Protein AF-A0A7R9KC92-F1 (afdb_monomer_lite)

Radius of gyration: 15.32 Å; chains: 1; bounding box: 35×34×37 Å

Organism: Timema genevievae (NCBI:txid629358)

InterPro domains:
  IPR012485 Centromere protein I [PF07778] (3-98)

Secondary structure (DSSP, 8-state):
-HHHHHHHHHHHHHHTS--HHHHHHHHHHHTT--S-TTHHHHHHHHTT---S-HHHHIIIIIHHHHHHHHHS-HHHHHHHHHHHHHHHHHHHHHHHHHHTT---SS--------HHHHHHHHHHHHHHHHHHHHHHSTT-HHHHHHHHHHHT-

Sequence (153 aa):
MEHLLDRLVALEEYMQQGIPVVSRFLVDYLALWDGLSFRQQVYNLLSWITFYSFEELHDCILVHLQVLFVSSDEIVKCQIISCLKRMIANLFLVVHRRVNNIDSPFLQCTNNWDITTTLESLTEFVEQLVVLGLRLERRSYLVLSEALDFYET

Foldseek 3Di:
DLVVLVVQLVVCVVLLAAAAVLLVVLLVVLVVDPCPPPNVSSLSNLLRHDDLELVCCCVSPVVSLLVCLLPDDLVSLLSSLVSLLSSLVSLVVVVVCVVVVPDRPRPPPPRPYDSPVSSVVSLVSSVVSLVVSCVNPPPDPSSVVSSVVSVVD

pLDDT: mean 89.24, std 10.33, range [47.03, 97.44]

Structure (mmCIF, N/CA/C/O backbone):
data_AF-A0A7R9KC92-F1
#
_entry.id   AF-A0A7R9KC92-F1
#
loop_
_atom_site.group_PDB
_atom_site.id
_atom_site.type_symbol
_atom_site.label_atom_id
_atom_site.label_alt_id
_atom_site.label_comp_id
_atom_site.label_asym_id
_atom_site.label_entity_id
_atom_site.label_seq_id
_atom_site.pdbx_PDB_ins_code
_atom_site.Cartn_x
_atom_site.Cartn_y
_atom_site.Cartn_z
_atom_site.occupancy
_atom_site.B_iso_or_equiv
_atom_site.auth_seq_id
_atom_site.auth_comp_id
_atom_site.auth_asym_id
_atom_site.auth_atom_id
_atom_site.pdbx_PDB_model_num
ATOM 1 N N . MET A 1 1 ? 5.844 -17.855 10.079 1.00 62.91 1 MET A N 1
ATOM 2 C CA . MET A 1 1 ? 5.373 -17.031 8.946 1.00 62.91 1 MET A CA 1
ATOM 3 C C . MET A 1 1 ? 5.902 -15.603 9.065 1.00 62.91 1 MET A C 1
ATOM 5 O O . MET A 1 1 ? 6.452 -15.134 8.081 1.00 62.91 1 MET A O 1
ATOM 9 N N . GLU A 1 2 ? 5.875 -14.989 10.260 1.00 68.81 2 GLU A N 1
ATOM 10 C CA . GLU A 1 2 ? 6.479 -13.661 10.545 1.00 68.81 2 GLU A CA 1
ATOM 11 C C . GLU A 1 2 ? 7.897 -13.509 9.974 1.00 68.81 2 GLU A C 1
ATOM 13 O O . GLU A 1 2 ? 8.117 -12.706 9.077 1.00 68.81 2 GLU A O 1
ATOM 18 N N . HIS A 1 3 ? 8.820 -14.399 10.355 1.00 84.75 3 HIS A N 1
ATOM 19 C CA . HIS A 1 3 ? 10.208 -14.355 9.877 1.00 84.75 3 HIS A CA 1
ATOM 20 C C . HIS A 1 3 ? 10.395 -14.469 8.356 1.00 84.75 3 HIS A C 1
ATOM 22 O O . HIS A 1 3 ? 11.460 -14.113 7.856 1.00 84.75 3 HIS A O 1
ATOM 28 N N . LEU A 1 4 ? 9.421 -15.020 7.624 1.00 91.50 4 LEU A N 1
ATOM 29 C CA . LEU A 1 4 ? 9.495 -15.096 6.165 1.00 91.50 4 LE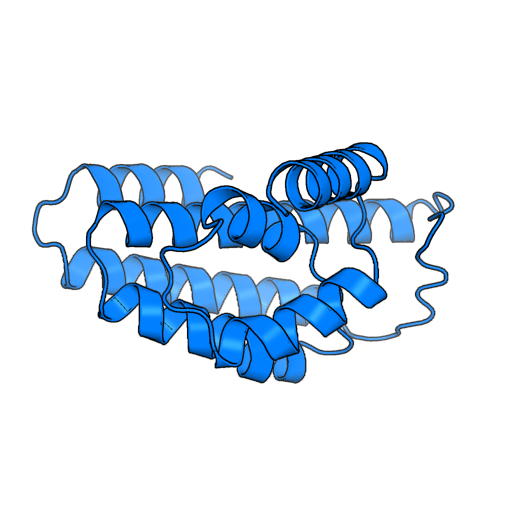U A CA 1
ATOM 30 C C . LEU A 1 4 ? 9.055 -13.772 5.543 1.00 91.50 4 LEU A C 1
ATOM 32 O O . LEU A 1 4 ? 9.753 -13.267 4.672 1.00 91.50 4 LEU A O 1
ATOM 36 N N . LEU A 1 5 ? 7.938 -13.206 6.011 1.00 93.00 5 LEU A N 1
ATOM 37 C CA . LEU A 1 5 ? 7.435 -11.921 5.526 1.00 93.00 5 LEU A CA 1
ATOM 38 C C . LEU A 1 5 ? 8.431 -10.795 5.808 1.00 93.00 5 LEU A C 1
ATOM 40 O O . LEU A 1 5 ? 8.718 -10.018 4.907 1.00 93.00 5 LEU A O 1
ATOM 44 N N . ASP A 1 6 ? 9.047 -10.770 6.992 1.00 94.62 6 ASP A N 1
ATOM 45 C CA . ASP A 1 6 ? 10.083 -9.777 7.312 1.00 94.62 6 ASP A CA 1
ATOM 46 C C . ASP A 1 6 ? 11.296 -9.888 6.372 1.00 94.62 6 ASP A C 1
ATOM 48 O O . ASP A 1 6 ? 11.861 -8.884 5.942 1.00 94.62 6 ASP A O 1
ATOM 52 N N . ARG A 1 7 ? 11.691 -11.116 6.006 1.00 95.06 7 ARG A N 1
ATOM 53 C CA . ARG A 1 7 ? 12.779 -11.345 5.043 1.00 95.06 7 ARG A CA 1
ATOM 54 C C . ARG A 1 7 ? 12.391 -10.950 3.624 1.00 95.06 7 ARG A C 1
ATOM 56 O O . ARG A 1 7 ? 13.254 -10.471 2.898 1.00 95.06 7 ARG A O 1
ATOM 63 N N . LEU A 1 8 ? 11.135 -11.161 3.230 1.00 94.94 8 LEU A N 1
ATOM 64 C CA . LEU A 1 8 ? 10.627 -10.719 1.931 1.00 94.94 8 LEU A CA 1
ATOM 65 C C . LEU A 1 8 ? 10.606 -9.192 1.851 1.00 94.94 8 LEU A C 1
ATOM 67 O O . LEU A 1 8 ? 11.106 -8.650 0.873 1.00 94.94 8 LEU A O 1
ATOM 71 N N . VAL A 1 9 ? 10.135 -8.516 2.904 1.00 95.69 9 VAL A N 1
ATOM 72 C CA . VAL A 1 9 ? 10.171 -7.050 3.013 1.00 95.69 9 VAL A CA 1
ATOM 73 C C . VAL A 1 9 ? 11.603 -6.545 2.872 1.00 95.69 9 VAL A C 1
ATOM 75 O O . VAL A 1 9 ? 11.882 -5.735 1.994 1.00 95.69 9 VAL A O 1
ATOM 78 N N . ALA A 1 10 ? 12.528 -7.078 3.675 1.00 95.75 10 ALA A N 1
ATOM 79 C CA . ALA A 1 10 ? 13.929 -6.668 3.625 1.00 95.75 10 ALA A CA 1
ATOM 80 C C . ALA A 1 10 ? 14.562 -6.919 2.247 1.00 95.75 10 ALA A C 1
ATOM 82 O O . ALA A 1 10 ? 15.415 -6.152 1.807 1.00 95.75 10 ALA A O 1
ATOM 83 N N . LEU A 1 11 ? 14.152 -7.988 1.557 1.00 94.25 11 LEU A N 1
ATOM 84 C CA . LEU A 1 11 ? 14.621 -8.287 0.212 1.00 94.25 11 LEU A CA 1
ATOM 85 C C . LEU A 1 11 ? 14.075 -7.281 -0.811 1.00 94.25 11 LEU A C 1
ATOM 87 O O . LEU A 1 11 ? 14.865 -6.735 -1.574 1.00 94.25 11 LEU A O 1
ATOM 91 N N . GLU A 1 12 ? 12.772 -7.000 -0.831 1.00 93.44 12 GLU A N 1
ATOM 92 C CA . GLU A 1 12 ? 12.184 -6.017 -1.758 1.00 93.44 12 GLU A CA 1
ATOM 93 C C . GLU A 1 12 ? 12.751 -4.608 -1.535 1.00 93.44 12 GLU A C 1
ATOM 95 O O . GLU A 1 12 ? 13.116 -3.932 -2.500 1.00 93.44 12 GLU A O 1
ATOM 100 N N . GLU A 1 13 ? 12.942 -4.204 -0.275 1.00 93.12 13 GLU A N 1
ATOM 101 C CA . GLU A 1 13 ? 13.582 -2.935 0.092 1.00 93.12 13 GLU A CA 1
ATOM 102 C C . GLU A 1 13 ? 15.047 -2.875 -0.356 1.00 93.12 13 GLU A C 1
ATOM 104 O O . GLU A 1 13 ? 15.472 -1.883 -0.951 1.00 93.12 13 GLU A O 1
ATOM 109 N N . TYR A 1 14 ? 15.821 -3.939 -0.119 1.00 92.1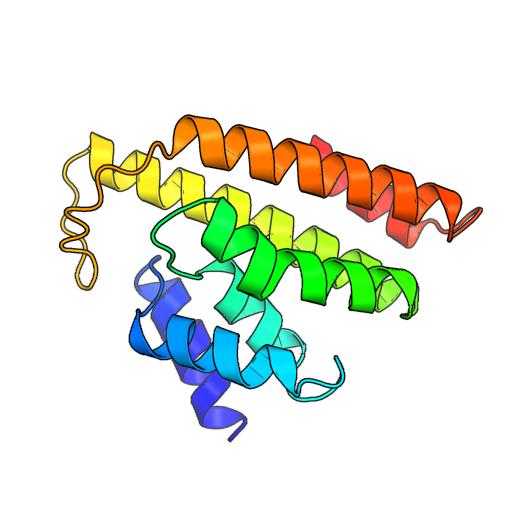9 14 TYR A N 1
ATOM 110 C CA . TYR A 1 14 ? 17.228 -4.001 -0.519 1.00 92.19 14 TYR A CA 1
ATOM 111 C C . TYR A 1 14 ? 17.393 -3.935 -2.040 1.00 92.19 14 TYR A C 1
ATOM 113 O O . TYR A 1 14 ? 18.260 -3.224 -2.551 1.00 92.19 14 TYR A O 1
ATOM 121 N N . MET A 1 15 ? 16.546 -4.651 -2.779 1.00 89.69 15 MET A N 1
ATOM 122 C CA . MET A 1 15 ? 16.592 -4.651 -4.240 1.00 89.69 15 MET A CA 1
ATOM 123 C C . MET A 1 15 ? 15.940 -3.390 -4.841 1.00 89.69 15 MET A C 1
ATOM 125 O O . MET A 1 15 ? 16.159 -3.096 -6.022 1.00 89.69 15 MET A O 1
ATOM 129 N N . GLN A 1 16 ? 15.167 -2.645 -4.041 1.00 89.62 16 GLN A N 1
ATOM 130 C CA . GLN A 1 16 ? 14.303 -1.532 -4.448 1.00 89.62 16 GLN A CA 1
ATOM 131 C C . GLN A 1 16 ? 13.428 -1.907 -5.655 1.00 89.62 16 GLN A C 1
ATOM 133 O O . GLN A 1 16 ? 13.418 -1.226 -6.686 1.00 89.62 16 GLN A O 1
ATOM 138 N N . GLN A 1 17 ? 12.779 -3.065 -5.561 1.00 87.94 17 GLN A N 1
ATOM 139 C CA . GLN A 1 17 ? 11.844 -3.580 -6.560 1.00 87.94 17 GLN A CA 1
ATOM 140 C C . GLN A 1 17 ? 10.949 -4.646 -5.924 1.00 87.94 17 GLN A C 1
ATOM 142 O O . GLN A 1 17 ? 11.408 -5.423 -5.085 1.00 87.94 17 GLN A O 1
ATOM 147 N N . GLY A 1 18 ? 9.706 -4.732 -6.392 1.00 88.81 18 GLY A N 1
ATOM 148 C CA . GLY A 1 18 ? 8.814 -5.828 -6.036 1.00 88.81 18 GLY A CA 1
ATOM 149 C C . GLY A 1 18 ? 9.200 -7.149 -6.675 1.00 88.81 18 GLY A C 1
ATOM 150 O O . GLY A 1 18 ? 9.771 -7.203 -7.770 1.00 88.81 18 GLY A O 1
ATOM 151 N N . ILE A 1 19 ? 8.831 -8.233 -6.004 1.00 90.00 19 ILE A N 1
ATOM 152 C CA . ILE A 1 19 ? 8.988 -9.593 -6.501 1.00 90.00 19 ILE A CA 1
ATOM 153 C C . ILE A 1 19 ? 7.634 -10.056 -7.074 1.00 90.00 19 ILE A C 1
ATOM 155 O O . ILE A 1 19 ? 6.662 -10.167 -6.324 1.00 90.00 19 ILE A O 1
ATOM 159 N N . PRO A 1 20 ? 7.534 -10.415 -8.372 1.00 88.88 20 PRO A N 1
ATOM 160 C CA . PRO A 1 20 ? 6.247 -10.737 -9.002 1.00 88.88 20 PRO A CA 1
ATOM 161 C C . PRO A 1 20 ? 5.450 -11.857 -8.321 1.00 88.88 20 PRO A C 1
ATOM 163 O O . PRO A 1 20 ? 4.227 -11.780 -8.213 1.00 88.88 20 PRO A O 1
ATOM 166 N N . VAL A 1 21 ? 6.130 -12.894 -7.814 1.00 89.88 21 VAL A N 1
ATOM 167 C CA . VAL A 1 21 ? 5.452 -13.977 -7.081 1.00 89.88 21 VAL A CA 1
ATOM 168 C C . VAL A 1 21 ? 4.875 -13.498 -5.746 1.00 89.88 21 VAL A C 1
ATOM 170 O O . VAL A 1 21 ? 3.812 -13.966 -5.348 1.00 89.88 21 VAL A O 1
ATOM 173 N N . VAL A 1 22 ? 5.526 -12.534 -5.086 1.00 92.81 22 VAL A N 1
ATOM 174 C CA . VAL A 1 22 ? 5.017 -11.912 -3.856 1.00 92.81 22 VAL A CA 1
ATOM 175 C C . VAL A 1 22 ? 3.808 -11.045 -4.185 1.00 92.81 22 VAL A C 1
ATOM 177 O O . VAL A 1 22 ? 2.782 -11.177 -3.530 1.00 92.81 22 VAL A O 1
ATOM 180 N N . SER A 1 23 ? 3.875 -10.242 -5.250 1.00 91.75 23 SER A N 1
ATOM 181 C CA . SER A 1 23 ? 2.740 -9.425 -5.708 1.00 91.75 23 SER A CA 1
ATOM 182 C C . SER A 1 23 ? 1.503 -10.274 -6.007 1.00 91.75 23 SER A C 1
ATOM 184 O O . SER A 1 23 ? 0.420 -9.981 -5.508 1.00 91.75 23 SER A O 1
ATOM 186 N N . ARG A 1 24 ? 1.669 -11.380 -6.743 1.00 91.25 24 ARG A N 1
ATOM 187 C CA . ARG A 1 24 ? 0.567 -12.305 -7.040 1.00 91.25 24 ARG A CA 1
ATOM 188 C C . ARG A 1 24 ? -0.014 -12.940 -5.777 1.00 91.25 24 ARG A C 1
ATOM 190 O O . ARG A 1 24 ? -1.227 -13.018 -5.640 1.00 91.25 24 ARG A O 1
ATOM 197 N N . PHE A 1 25 ? 0.847 -13.352 -4.847 1.00 93.81 25 PHE A N 1
ATOM 198 C CA . PHE A 1 25 ? 0.404 -13.849 -3.547 1.00 93.81 25 PHE A CA 1
ATOM 199 C C . PHE A 1 25 ? -0.402 -12.795 -2.772 1.00 93.81 25 PHE A C 1
ATOM 201 O O . PHE A 1 25 ? -1.419 -13.138 -2.179 1.00 93.81 25 PHE A O 1
ATOM 208 N N . LEU A 1 26 ? 0.022 -11.526 -2.778 1.00 93.88 26 LEU A N 1
ATOM 209 C CA . LEU A 1 26 ? -0.683 -10.451 -2.073 1.00 93.88 26 LEU A CA 1
ATOM 210 C C . LEU A 1 26 ? -2.077 -10.196 -2.641 1.00 93.88 26 LEU A C 1
ATOM 212 O O . LEU A 1 26 ? -2.991 -9.980 -1.855 1.00 93.88 26 LEU A O 1
ATOM 216 N N . VAL A 1 27 ? -2.247 -10.247 -3.966 1.00 91.94 27 VAL A N 1
ATOM 217 C CA . VAL A 1 27 ? -3.566 -10.118 -4.611 1.00 91.94 27 VAL A CA 1
ATOM 218 C C . VAL A 1 27 ? -4.532 -11.174 -4.067 1.00 91.94 27 VAL A C 1
ATOM 220 O O . VAL A 1 27 ? -5.623 -10.837 -3.611 1.00 91.94 27 VAL A O 1
ATOM 223 N N . ASP A 1 28 ? -4.103 -12.438 -4.035 1.00 92.19 28 ASP A N 1
ATOM 224 C CA . ASP A 1 28 ? -4.926 -13.539 -3.524 1.00 92.19 28 ASP A CA 1
ATOM 225 C C . ASP A 1 28 ? -5.146 -13.435 -2.002 1.00 92.19 28 ASP A C 1
ATOM 227 O O . ASP A 1 28 ? -6.229 -13.730 -1.494 1.00 92.19 28 ASP A O 1
ATOM 231 N N . TYR A 1 29 ? -4.123 -13.006 -1.258 1.00 92.31 29 TYR A N 1
ATOM 232 C CA . TYR A 1 29 ? -4.182 -12.876 0.197 1.00 92.31 29 TYR A CA 1
ATOM 233 C C . TYR A 1 29 ? -5.102 -11.734 0.646 1.00 92.31 29 TYR A C 1
ATOM 235 O O . TYR A 1 29 ? -5.858 -11.911 1.601 1.00 92.31 29 TYR A O 1
ATOM 243 N N . LEU A 1 30 ? -5.081 -10.586 -0.040 1.00 91.94 30 LEU A N 1
ATOM 244 C CA . LEU A 1 30 ? -5.900 -9.419 0.304 1.00 91.94 30 LEU A CA 1
ATOM 245 C C . LEU A 1 30 ? -7.399 -9.702 0.239 1.00 91.94 30 LEU A C 1
ATOM 247 O O . LEU A 1 30 ? -8.138 -9.184 1.072 1.00 91.94 30 LEU A O 1
ATOM 251 N N . ALA A 1 31 ? -7.836 -10.571 -0.673 1.00 87.12 31 ALA A N 1
ATOM 252 C CA . ALA A 1 31 ? -9.235 -10.985 -0.768 1.00 87.12 31 ALA A CA 1
ATOM 253 C C . ALA A 1 31 ? -9.753 -11.674 0.513 1.00 87.12 31 ALA A C 1
ATOM 255 O O . ALA A 1 31 ? -10.958 -11.705 0.759 1.00 87.12 31 ALA A O 1
ATOM 256 N N . LEU A 1 32 ? -8.854 -12.232 1.332 1.00 89.88 32 LEU A N 1
ATOM 257 C CA . LEU A 1 32 ? -9.167 -12.918 2.589 1.00 89.88 32 LEU A CA 1
ATOM 258 C C . LEU A 1 32 ? -8.644 -12.169 3.823 1.00 89.88 32 LEU A C 1
ATOM 260 O O . LEU A 1 32 ? -8.812 -12.646 4.947 1.00 89.88 32 LEU A O 1
ATOM 264 N N . TRP A 1 33 ? -7.965 -11.038 3.630 1.00 92.12 33 TRP A N 1
ATOM 265 C CA . TRP A 1 33 ? -7.245 -10.362 4.696 1.00 92.12 33 TRP A CA 1
ATOM 266 C C . TRP A 1 33 ? -8.185 -9.530 5.570 1.00 92.12 33 TRP A C 1
ATOM 268 O O . TRP A 1 33 ? -8.956 -8.705 5.090 1.00 92.12 33 TRP A O 1
ATOM 278 N N . ASP A 1 34 ? -8.073 -9.717 6.882 1.00 85.19 34 ASP A N 1
ATOM 279 C CA . ASP A 1 34 ? -8.868 -9.023 7.900 1.00 85.19 34 ASP A CA 1
ATOM 280 C C . ASP A 1 34 ? -8.334 -7.627 8.260 1.00 85.19 34 ASP A C 1
ATOM 282 O O . ASP A 1 34 ? -8.896 -6.943 9.116 1.00 85.19 34 ASP A O 1
ATOM 286 N N . GLY A 1 35 ? -7.218 -7.210 7.660 1.00 88.38 35 GLY A N 1
ATOM 287 C CA . GLY A 1 35 ? -6.566 -5.949 7.991 1.00 88.38 35 GLY A CA 1
ATOM 288 C C . GLY A 1 35 ? -5.782 -5.973 9.306 1.00 88.38 35 GLY A C 1
ATOM 289 O O . GLY A 1 35 ? -5.254 -4.937 9.710 1.00 88.38 35 GLY A O 1
ATOM 290 N N . LEU A 1 36 ? -5.689 -7.101 10.016 1.00 90.25 36 LEU A N 1
ATOM 291 C CA . LEU A 1 36 ? -4.996 -7.216 11.308 1.00 90.25 36 LEU A CA 1
ATOM 292 C C . LEU A 1 36 ? -3.705 -8.029 11.178 1.00 90.25 36 LEU A C 1
ATOM 294 O O . LEU A 1 36 ? -2.639 -7.602 11.630 1.00 90.25 36 LEU A O 1
ATOM 298 N N . SER A 1 37 ? -3.797 -9.197 10.545 1.00 90.50 37 SER A N 1
ATOM 299 C CA . SER A 1 37 ? -2.713 -10.181 10.516 1.00 90.50 37 SER A CA 1
ATOM 300 C C . SER A 1 37 ? -1.534 -9.702 9.666 1.00 90.50 37 SER A C 1
ATOM 302 O O . SER A 1 37 ? -1.711 -9.403 8.487 1.00 90.50 37 SER A O 1
ATOM 304 N N . PHE A 1 38 ? -0.329 -9.648 10.252 1.00 91.75 38 PHE A N 1
ATOM 305 C CA . PHE A 1 38 ? 0.917 -9.210 9.591 1.00 91.75 38 PHE A CA 1
ATOM 306 C C . PHE A 1 38 ? 0.829 -7.824 8.936 1.00 91.75 38 PHE A C 1
ATOM 308 O O . PHE A 1 38 ? 1.475 -7.561 7.923 1.00 91.75 38 PHE A O 1
ATOM 315 N N . ARG A 1 39 ? 0.006 -6.931 9.496 1.00 93.44 39 ARG A N 1
ATOM 316 C CA . ARG A 1 39 ? -0.358 -5.657 8.867 1.00 93.44 39 ARG A CA 1
ATOM 317 C C . ARG A 1 39 ? 0.829 -4.839 8.380 1.00 93.44 39 ARG A C 1
ATOM 319 O O . ARG A 1 39 ? 0.821 -4.370 7.246 1.00 93.44 39 ARG A O 1
ATOM 326 N N . GLN A 1 40 ? 1.847 -4.674 9.221 1.00 94.69 40 GLN A N 1
ATOM 327 C CA . GLN A 1 40 ? 3.004 -3.864 8.855 1.00 94.69 40 GLN A CA 1
ATOM 328 C C . GLN A 1 40 ? 3.759 -4.476 7.672 1.00 94.69 40 GLN A C 1
ATOM 330 O O . GLN A 1 40 ? 4.127 -3.760 6.743 1.00 94.69 40 GLN A O 1
ATOM 335 N N . GLN A 1 41 ? 3.958 -5.794 7.687 1.00 95.44 41 GLN A N 1
ATOM 336 C CA . GLN A 1 41 ? 4.618 -6.511 6.605 1.00 95.44 41 GLN A CA 1
ATOM 337 C C . GLN A 1 41 ? 3.801 -6.426 5.319 1.00 95.44 41 GLN A C 1
ATOM 339 O O . GLN A 1 41 ? 4.360 -6.118 4.274 1.00 95.44 41 GLN A O 1
ATOM 344 N N . VAL A 1 42 ? 2.483 -6.627 5.397 1.00 96.44 42 VAL A N 1
ATOM 345 C CA . VAL A 1 42 ? 1.581 -6.522 4.243 1.00 96.44 42 VAL A CA 1
ATOM 346 C C . VAL A 1 42 ? 1.672 -5.132 3.619 1.00 96.44 42 VAL A C 1
ATOM 348 O O . VAL A 1 42 ? 1.902 -5.035 2.419 1.00 96.44 42 VAL A O 1
ATOM 351 N N . TYR A 1 43 ? 1.599 -4.054 4.406 1.00 96.94 43 TYR A N 1
ATOM 352 C CA . TYR A 1 43 ? 1.757 -2.697 3.869 1.00 96.94 43 TYR A CA 1
ATOM 353 C C . TYR A 1 43 ? 3.142 -2.440 3.269 1.00 96.94 43 TYR A C 1
ATOM 355 O O . TYR A 1 43 ? 3.257 -1.771 2.245 1.00 96.94 43 TYR A O 1
ATOM 363 N N . ASN A 1 44 ? 4.206 -2.968 3.874 1.00 96.56 44 ASN A N 1
ATOM 364 C CA . ASN A 1 44 ? 5.551 -2.809 3.323 1.00 96.56 44 ASN A CA 1
ATOM 365 C C . ASN A 1 44 ? 5.692 -3.527 1.972 1.00 96.56 44 ASN A C 1
ATOM 367 O O . ASN A 1 44 ? 6.193 -2.926 1.025 1.00 96.56 44 ASN A O 1
ATOM 371 N N . LEU A 1 45 ? 5.188 -4.758 1.851 1.00 96.56 45 LEU A N 1
ATOM 372 C CA . LEU A 1 45 ? 5.209 -5.502 0.588 1.00 96.56 45 LEU A CA 1
ATOM 373 C C . LEU A 1 45 ? 4.298 -4.856 -0.470 1.00 96.56 45 LEU A C 1
ATOM 375 O O . LEU A 1 45 ? 4.674 -4.738 -1.633 1.00 96.56 45 LEU A O 1
ATOM 379 N N . LEU A 1 46 ? 3.119 -4.363 -0.072 1.00 96.25 46 LEU A N 1
ATOM 380 C CA . LEU A 1 46 ? 2.225 -3.634 -0.976 1.00 96.25 46 LEU A CA 1
ATOM 381 C C . LEU A 1 46 ? 2.883 -2.379 -1.541 1.00 96.25 46 LEU A C 1
ATOM 383 O O . LEU A 1 46 ? 2.679 -2.071 -2.709 1.00 96.25 46 LEU A O 1
ATOM 387 N N . SER A 1 47 ? 3.716 -1.680 -0.766 1.00 96.00 47 SER A N 1
ATOM 388 C CA . SER A 1 47 ? 4.433 -0.510 -1.279 1.00 96.00 47 SER A CA 1
ATOM 389 C C . SER A 1 47 ? 5.386 -0.834 -2.441 1.00 96.00 47 SER A C 1
ATOM 391 O O . SER A 1 47 ? 5.737 0.065 -3.200 1.00 96.00 47 SER A O 1
ATOM 393 N N . TRP A 1 48 ? 5.779 -2.097 -2.620 1.00 94.62 48 TRP A N 1
ATOM 394 C CA . TRP A 1 48 ? 6.620 -2.562 -3.726 1.00 94.62 48 TRP A CA 1
ATOM 395 C C . TRP A 1 48 ? 5.851 -3.352 -4.792 1.00 94.62 48 TRP A C 1
ATOM 397 O O . TRP A 1 48 ? 6.475 -3.924 -5.682 1.00 94.62 48 TRP A O 1
ATOM 407 N N . ILE A 1 49 ? 4.518 -3.397 -4.741 1.00 91.56 49 ILE A N 1
ATOM 408 C CA . ILE A 1 49 ? 3.726 -4.278 -5.603 1.00 91.56 49 ILE A CA 1
ATOM 409 C C . ILE A 1 49 ? 3.985 -4.066 -7.102 1.00 91.56 49 ILE A C 1
ATOM 411 O O . ILE A 1 49 ? 4.172 -2.952 -7.590 1.00 91.56 49 ILE A O 1
ATOM 415 N N . THR A 1 50 ? 3.967 -5.170 -7.846 1.00 87.38 50 THR A N 1
ATOM 416 C CA . THR A 1 50 ? 4.081 -5.189 -9.306 1.00 87.38 50 THR A CA 1
ATOM 417 C C . THR A 1 50 ? 2.721 -5.451 -9.946 1.00 87.38 50 THR A C 1
ATOM 419 O O . THR A 1 50 ? 1.954 -6.280 -9.462 1.00 87.38 50 THR A O 1
ATOM 422 N N . PHE A 1 51 ? 2.435 -4.737 -11.034 1.00 86.31 51 PHE A N 1
ATOM 423 C CA . PHE A 1 51 ? 1.180 -4.811 -11.784 1.00 86.31 51 PHE A CA 1
ATOM 424 C C . PHE A 1 51 ? 1.416 -4.471 -13.265 1.00 86.31 51 PHE A C 1
ATOM 426 O O . PHE A 1 51 ? 2.468 -3.935 -13.652 1.00 86.31 51 PHE A O 1
ATOM 433 N N . TYR A 1 52 ? 0.447 -4.819 -14.107 1.00 83.06 52 TYR A N 1
ATOM 434 C CA . TYR A 1 52 ? 0.478 -4.653 -15.561 1.00 83.06 52 TYR A CA 1
ATOM 435 C C . TYR A 1 52 ? -0.362 -3.464 -16.045 1.00 83.06 52 TYR A C 1
ATOM 437 O O . TYR A 1 52 ? -0.186 -3.034 -17.183 1.00 83.06 52 TYR A O 1
ATOM 445 N N . SER A 1 53 ? -1.256 -2.928 -15.208 1.00 86.50 53 SER A N 1
ATOM 446 C CA . SER A 1 53 ? -2.069 -1.740 -15.503 1.00 86.50 53 SER A CA 1
ATOM 447 C C . SER A 1 53 ? -2.600 -1.082 -14.224 1.00 86.50 53 SER A C 1
ATOM 449 O O . SER A 1 53 ? -2.652 -1.722 -13.172 1.00 86.50 53 SER A O 1
ATOM 451 N N . PHE A 1 54 ? -3.034 0.180 -14.316 1.00 89.94 54 PHE A N 1
ATOM 452 C CA . PHE A 1 54 ? -3.750 0.834 -13.216 1.00 89.94 54 PHE A CA 1
ATOM 453 C C . PHE A 1 54 ? -5.070 0.124 -12.875 1.00 89.94 54 PHE A C 1
ATOM 455 O O . PHE A 1 54 ? -5.402 0.024 -11.703 1.00 89.94 54 PHE A O 1
ATOM 462 N N . GLU A 1 55 ? -5.794 -0.402 -13.868 1.00 92.06 55 GLU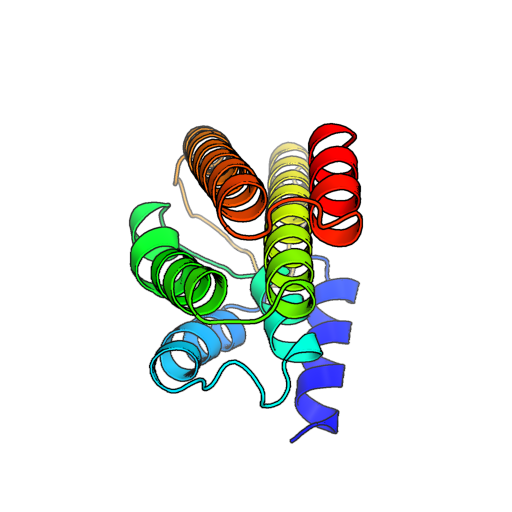 A N 1
ATOM 463 C CA . GLU A 1 55 ? -7.056 -1.132 -13.660 1.00 92.06 55 GLU A CA 1
ATOM 464 C C . GLU A 1 55 ? -6.848 -2.369 -12.773 1.00 92.06 55 GLU A C 1
ATOM 466 O O . GLU A 1 55 ? -7.553 -2.555 -11.786 1.00 92.06 55 GLU A O 1
ATOM 471 N N . GLU A 1 56 ? -5.800 -3.151 -13.044 1.00 91.25 56 GLU A N 1
ATOM 472 C CA . GLU A 1 56 ? -5.422 -4.289 -12.198 1.00 91.25 56 GLU A CA 1
ATOM 473 C C . GLU A 1 56 ? -5.039 -3.846 -10.779 1.00 91.25 56 GLU A C 1
ATOM 475 O O . GLU A 1 56 ? -5.504 -4.432 -9.802 1.00 91.25 56 GLU A O 1
ATOM 480 N N . LEU A 1 57 ? -4.215 -2.798 -10.644 1.00 92.62 57 LEU A N 1
ATOM 481 C CA . LEU A 1 57 ? -3.856 -2.251 -9.332 1.00 92.62 57 LEU A CA 1
ATOM 482 C C . LEU A 1 57 ? -5.109 -1.812 -8.562 1.00 92.62 57 LEU A C 1
ATOM 484 O O . LEU A 1 57 ? -5.244 -2.092 -7.368 1.00 92.62 57 LEU A O 1
ATOM 488 N N . HIS A 1 58 ? -6.024 -1.132 -9.244 1.00 94.94 58 HIS A N 1
ATOM 489 C CA . HIS A 1 58 ? -7.249 -0.621 -8.662 1.00 94.94 58 HIS A CA 1
ATOM 490 C C . HIS A 1 58 ? -8.134 -1.758 -8.143 1.00 94.94 58 HIS A C 1
ATOM 492 O O . HIS A 1 58 ? -8.429 -1.810 -6.944 1.00 94.94 58 HIS A O 1
ATOM 498 N N . ASP A 1 59 ? -8.495 -2.694 -9.016 1.00 93.31 59 ASP A N 1
ATOM 499 C CA . ASP A 1 59 ? -9.474 -3.739 -8.720 1.00 93.31 59 ASP A CA 1
ATOM 500 C C . ASP A 1 59 ? -8.941 -4.770 -7.726 1.00 93.31 59 ASP A C 1
ATOM 502 O O . ASP A 1 59 ? -9.669 -5.237 -6.846 1.00 93.31 59 ASP A O 1
ATOM 506 N N . CYS A 1 60 ? -7.655 -5.110 -7.821 1.00 91.81 60 CYS A N 1
ATOM 507 C CA . CYS A 1 60 ? -7.058 -6.103 -6.940 1.00 91.81 60 CYS A CA 1
ATOM 508 C C . CYS A 1 60 ? -6.634 -5.520 -5.589 1.00 91.81 60 CYS A C 1
ATOM 510 O O . CYS A 1 60 ? -6.696 -6.231 -4.587 1.00 91.81 60 CYS A O 1
ATOM 512 N N . ILE A 1 61 ? -6.213 -4.252 -5.523 1.00 94.50 61 ILE A N 1
ATOM 513 C CA . ILE A 1 61 ? -5.552 -3.696 -4.331 1.00 94.50 61 ILE A CA 1
ATOM 514 C C . ILE A 1 61 ? -6.287 -2.477 -3.781 1.00 94.50 61 ILE A C 1
ATOM 516 O O . ILE A 1 61 ? -6.681 -2.478 -2.612 1.00 94.50 61 ILE A O 1
ATOM 520 N N . LEU A 1 62 ? -6.467 -1.430 -4.591 1.00 96.25 62 LEU A N 1
ATOM 521 C CA . LEU A 1 62 ? -6.940 -0.134 -4.091 1.00 96.25 62 LEU A CA 1
ATOM 522 C C . LEU A 1 62 ? -8.370 -0.208 -3.554 1.00 96.25 62 LEU A C 1
ATOM 524 O O . LEU A 1 62 ? -8.646 0.365 -2.500 1.00 96.25 62 LEU A O 1
ATOM 528 N N . VAL A 1 63 ? -9.252 -0.972 -4.203 1.00 95.38 63 VAL A N 1
ATOM 529 C CA . VAL A 1 63 ? -10.623 -1.205 -3.720 1.00 95.38 63 VAL A CA 1
ATOM 530 C C . VAL A 1 63 ? -10.620 -1.859 -2.334 1.00 95.38 63 VAL A C 1
ATOM 532 O O . VAL A 1 63 ? -11.327 -1.403 -1.435 1.00 95.38 63 VAL A O 1
ATOM 535 N N . HIS A 1 64 ? -9.783 -2.878 -2.115 1.00 94.25 64 HIS A N 1
ATOM 536 C CA . HIS A 1 64 ? -9.674 -3.548 -0.814 1.00 94.25 64 HIS A CA 1
ATOM 537 C C . HIS A 1 64 ? -9.155 -2.596 0.269 1.00 94.25 64 HIS A C 1
ATOM 539 O O . HIS A 1 64 ? -9.715 -2.535 1.367 1.00 94.25 64 HIS A O 1
ATOM 545 N N . LEU A 1 65 ? -8.124 -1.806 -0.048 1.00 96.00 65 LEU A N 1
ATOM 546 C CA . LEU A 1 65 ? -7.591 -0.801 0.871 1.00 96.00 65 LEU A CA 1
ATOM 547 C C . LEU A 1 65 ? -8.614 0.297 1.175 1.00 96.00 65 LEU A C 1
ATOM 549 O O . LEU A 1 65 ? -8.697 0.729 2.320 1.00 96.00 65 LEU A O 1
ATOM 553 N N . GLN A 1 66 ? -9.425 0.719 0.205 1.00 96.44 66 GLN A N 1
ATOM 554 C CA . GLN A 1 66 ? -10.488 1.701 0.423 1.00 96.44 66 GLN A CA 1
ATOM 555 C C . GLN A 1 66 ? -11.571 1.166 1.365 1.00 96.44 66 GLN A C 1
ATOM 557 O O . GLN A 1 66 ? -11.990 1.871 2.285 1.00 96.44 66 GLN A O 1
ATOM 562 N N . VAL A 1 67 ? -12.011 -0.080 1.167 1.00 94.94 67 VAL A N 1
ATOM 563 C CA . VAL A 1 67 ? -12.986 -0.727 2.058 1.00 94.94 67 VAL A CA 1
ATOM 564 C C . VAL A 1 67 ? -12.429 -0.801 3.476 1.00 94.94 67 VAL A C 1
ATOM 566 O O . VAL A 1 67 ? -13.087 -0.342 4.412 1.00 94.94 67 VAL A O 1
ATOM 569 N N . LEU A 1 68 ? -11.192 -1.289 3.625 1.00 94.69 68 LEU A N 1
ATOM 570 C CA . LEU A 1 68 ? -10.515 -1.364 4.917 1.00 94.69 68 LEU A CA 1
ATOM 571 C C . LEU A 1 68 ? -10.366 0.023 5.558 1.00 94.69 68 LEU A C 1
ATOM 573 O O . LEU A 1 68 ? -10.593 0.177 6.757 1.00 94.69 68 LEU A O 1
ATOM 577 N N . PHE A 1 69 ? -10.026 1.043 4.773 1.00 96.19 69 PHE A N 1
ATOM 578 C CA . PHE A 1 69 ? -9.882 2.421 5.234 1.00 96.19 69 PHE A CA 1
ATOM 579 C C . PHE A 1 69 ? -11.179 2.952 5.845 1.00 96.19 69 PHE A C 1
ATOM 581 O O . PHE A 1 69 ? -11.162 3.516 6.939 1.00 96.19 69 PHE A O 1
ATOM 588 N N . VAL A 1 70 ? -12.312 2.750 5.171 1.00 95.75 70 VAL A N 1
ATOM 589 C CA . VAL A 1 70 ? -13.618 3.230 5.645 1.00 95.75 70 VAL A CA 1
ATOM 590 C C . VAL A 1 70 ? -14.064 2.495 6.910 1.00 95.75 70 VAL A C 1
ATOM 592 O O . VAL A 1 70 ? -14.665 3.119 7.785 1.00 95.75 70 VAL A O 1
ATOM 595 N N . SER A 1 71 ? -13.766 1.199 7.034 1.00 93.75 71 SER A N 1
ATOM 596 C CA . SER A 1 71 ? -14.226 0.373 8.157 1.00 93.75 71 SER A CA 1
ATOM 597 C C . SER A 1 71 ? -13.320 0.384 9.394 1.00 93.75 71 SER A C 1
ATOM 599 O O . SER A 1 71 ? -13.737 -0.116 10.437 1.00 93.75 71 SER A O 1
ATOM 601 N N . SER A 1 72 ? -12.088 0.889 9.293 1.00 93.75 72 SER A N 1
ATOM 602 C CA . SER A 1 72 ? -11.083 0.793 10.367 1.00 93.75 72 SER A CA 1
ATOM 603 C C . SER A 1 72 ? -10.985 2.057 11.225 1.00 93.75 72 SER A C 1
ATOM 605 O O . SER A 1 72 ? -11.660 3.046 10.962 1.00 93.75 72 SER A O 1
ATOM 607 N N . ASP A 1 73 ? -10.135 2.046 12.254 1.00 93.56 73 ASP A N 1
ATOM 608 C CA . ASP A 1 73 ? -9.825 3.220 13.082 1.00 93.56 73 ASP A CA 1
ATOM 609 C C . ASP A 1 73 ? -8.887 4.229 12.382 1.00 93.56 73 ASP A C 1
ATOM 611 O O . ASP A 1 73 ? -8.394 4.002 11.275 1.00 93.56 73 ASP A O 1
ATOM 615 N N . GLU A 1 74 ? -8.656 5.376 13.024 1.00 94.19 74 GLU A N 1
ATOM 616 C CA . GLU A 1 74 ? -7.788 6.445 12.515 1.00 94.19 74 GLU A CA 1
ATOM 617 C C . GLU A 1 74 ? -6.321 6.020 12.317 1.00 94.19 74 GLU A C 1
ATOM 619 O O . GLU A 1 74 ? -5.664 6.520 11.403 1.00 94.19 74 GLU A O 1
ATOM 624 N N . ILE A 1 75 ? -5.807 5.073 13.109 1.00 94.69 75 ILE A N 1
ATOM 625 C CA . ILE A 1 75 ? -4.419 4.601 13.006 1.00 94.69 75 ILE A CA 1
ATOM 626 C C . ILE A 1 75 ? -4.259 3.789 11.726 1.00 94.69 75 ILE A C 1
ATOM 628 O O . ILE A 1 75 ? -3.337 4.030 10.946 1.00 94.69 75 ILE A O 1
ATOM 632 N N . VAL A 1 76 ? -5.176 2.853 11.478 1.00 94.56 76 VAL A N 1
ATOM 633 C CA . VAL A 1 76 ? -5.171 2.046 10.252 1.00 94.56 76 VAL A CA 1
ATOM 634 C C . VAL A 1 76 ? -5.327 2.939 9.023 1.00 94.56 76 VAL A C 1
ATOM 636 O O . VAL A 1 76 ? -4.612 2.738 8.043 1.00 94.56 76 VAL A O 1
ATOM 639 N N . LYS A 1 77 ? -6.182 3.967 9.083 1.00 96.12 77 LYS A N 1
ATOM 640 C CA . LYS A 1 77 ? -6.303 4.964 8.007 1.00 96.12 77 LYS A CA 1
ATOM 641 C C . LYS A 1 77 ? -4.965 5.640 7.698 1.00 96.12 77 LYS A C 1
ATOM 643 O O . LYS A 1 77 ? -4.570 5.681 6.532 1.00 96.12 77 LYS A O 1
ATOM 648 N N . CYS A 1 78 ? -4.244 6.108 8.721 1.00 96.62 78 CYS A N 1
ATOM 649 C CA . CYS A 1 78 ? -2.923 6.719 8.536 1.00 96.62 78 CYS A CA 1
ATOM 650 C C . CYS A 1 78 ? -1.925 5.725 7.924 1.00 96.62 78 CYS A C 1
ATOM 652 O O . CYS A 1 78 ? -1.205 6.056 6.987 1.00 96.62 78 CYS A O 1
ATOM 654 N N . GLN A 1 79 ? -1.932 4.469 8.381 1.00 96.88 79 GLN A N 1
ATOM 655 C CA . GLN A 1 79 ? -1.060 3.426 7.834 1.00 96.88 79 GLN A CA 1
ATOM 656 C C . GLN A 1 79 ? -1.337 3.132 6.353 1.00 96.88 79 GLN A C 1
ATOM 658 O O . GLN A 1 79 ? -0.392 2.895 5.600 1.00 96.88 79 GLN A O 1
ATOM 663 N N . ILE A 1 80 ? -2.601 3.174 5.917 1.00 97.44 80 ILE A N 1
ATOM 664 C CA . ILE A 1 80 ? -2.968 3.011 4.503 1.00 97.44 80 ILE A CA 1
ATOM 665 C C . ILE A 1 80 ? -2.467 4.201 3.677 1.00 97.44 80 ILE A C 1
ATOM 667 O O . ILE A 1 80 ? -1.841 3.981 2.641 1.00 97.44 80 ILE A O 1
ATOM 671 N N . ILE A 1 81 ? -2.667 5.441 4.141 1.00 97.25 81 ILE A N 1
ATOM 672 C CA . ILE A 1 81 ? -2.145 6.641 3.457 1.00 97.25 81 ILE A CA 1
ATOM 673 C C . ILE A 1 81 ? -0.619 6.548 3.332 1.00 97.25 81 ILE A C 1
ATOM 675 O O . ILE A 1 81 ? -0.077 6.679 2.236 1.00 97.25 81 ILE A O 1
ATOM 679 N N . SER A 1 82 ? 0.070 6.205 4.420 1.00 97.31 82 SER A N 1
ATOM 680 C CA . SER A 1 82 ? 1.523 6.020 4.447 1.00 97.31 82 SER A CA 1
ATOM 681 C C . SER A 1 82 ? 1.998 4.890 3.519 1.00 97.31 82 SER A C 1
ATOM 683 O O . SER A 1 82 ? 3.033 4.993 2.856 1.00 97.31 82 SER A O 1
ATOM 685 N N . CYS A 1 83 ? 1.242 3.792 3.426 1.00 97.38 83 CYS A N 1
ATOM 686 C CA . CYS A 1 83 ? 1.500 2.703 2.484 1.00 97.38 83 CYS A CA 1
ATOM 687 C C . CYS A 1 83 ? 1.419 3.181 1.029 1.00 97.38 83 CYS A C 1
ATOM 689 O O . CYS A 1 83 ? 2.340 2.926 0.253 1.00 97.38 83 CYS A O 1
ATOM 691 N N . LEU A 1 84 ? 0.347 3.886 0.664 1.00 97.38 84 LEU A N 1
ATOM 692 C CA . LEU A 1 84 ? 0.133 4.376 -0.699 1.00 97.38 84 LEU A CA 1
ATOM 693 C C . LEU A 1 84 ? 1.132 5.477 -1.075 1.00 97.38 84 LEU A C 1
ATOM 695 O O . LEU A 1 84 ? 1.669 5.463 -2.179 1.00 97.38 84 LEU A O 1
ATOM 699 N N . LYS A 1 85 ? 1.480 6.359 -0.133 1.00 96.38 85 LYS A N 1
ATOM 700 C CA . LYS A 1 85 ? 2.564 7.338 -0.291 1.00 96.38 85 LYS A CA 1
ATOM 701 C C . LYS A 1 85 ? 3.888 6.662 -0.642 1.00 96.38 85 LYS A C 1
ATOM 703 O O . LYS A 1 85 ? 4.552 7.036 -1.607 1.00 96.38 85 LYS A O 1
ATOM 708 N N . ARG A 1 86 ? 4.260 5.620 0.111 1.00 96.38 86 ARG A N 1
ATOM 709 C CA . ARG A 1 86 ? 5.467 4.829 -0.173 1.00 96.38 86 ARG A CA 1
ATOM 710 C C . ARG A 1 86 ? 5.380 4.116 -1.519 1.00 96.38 86 ARG A C 1
ATOM 712 O O . ARG A 1 86 ? 6.375 4.079 -2.229 1.00 96.38 86 ARG A O 1
ATOM 719 N N . MET A 1 87 ? 4.206 3.609 -1.894 1.00 95.56 87 MET A N 1
ATOM 720 C CA . MET A 1 87 ? 3.983 3.005 -3.211 1.00 95.56 87 MET A CA 1
ATOM 721 C C . MET A 1 87 ? 4.256 4.000 -4.346 1.00 95.56 87 MET A C 1
ATOM 723 O O . MET A 1 87 ? 4.988 3.671 -5.277 1.00 95.56 87 MET A O 1
ATOM 727 N N . ILE A 1 88 ? 3.742 5.229 -4.244 1.00 94.38 88 ILE A N 1
ATOM 728 C CA . ILE A 1 88 ? 4.005 6.304 -5.213 1.00 94.38 88 ILE A CA 1
ATOM 729 C C . ILE A 1 88 ? 5.510 6.596 -5.295 1.00 94.38 88 ILE A C 1
ATOM 731 O O . ILE A 1 88 ? 6.081 6.589 -6.387 1.00 94.38 88 ILE A O 1
ATOM 735 N N . ALA A 1 89 ? 6.182 6.776 -4.154 1.00 93.75 89 ALA A N 1
ATOM 736 C CA . ALA A 1 89 ? 7.626 7.021 -4.114 1.00 93.75 89 ALA A CA 1
ATOM 737 C C . ALA A 1 89 ? 8.436 5.873 -4.752 1.00 93.75 89 ALA A C 1
ATOM 739 O O . ALA A 1 89 ? 9.353 6.106 -5.543 1.00 93.75 89 ALA A O 1
ATOM 740 N N . ASN A 1 90 ? 8.068 4.624 -4.468 1.00 92.69 90 ASN A N 1
ATOM 741 C CA . ASN A 1 90 ? 8.708 3.445 -5.045 1.00 92.69 90 ASN A CA 1
ATOM 742 C C . ASN A 1 90 ? 8.483 3.355 -6.560 1.00 92.69 90 ASN A C 1
ATOM 744 O O . ASN A 1 90 ? 9.413 3.032 -7.301 1.00 92.69 90 ASN A O 1
ATOM 748 N N . LEU A 1 91 ? 7.290 3.703 -7.050 1.00 89.25 91 LEU A N 1
ATOM 749 C CA . LEU A 1 91 ? 7.016 3.788 -8.485 1.00 89.25 91 LEU A CA 1
ATOM 750 C C . LEU A 1 91 ? 7.882 4.856 -9.163 1.00 89.25 91 LEU A C 1
ATOM 752 O O . LEU A 1 91 ? 8.452 4.580 -10.220 1.00 89.25 91 LEU A O 1
ATOM 756 N N . PHE A 1 92 ? 8.080 6.023 -8.543 1.00 88.69 92 PHE A N 1
ATOM 757 C CA . PHE A 1 92 ? 9.026 7.027 -9.046 1.00 88.69 92 PHE A CA 1
ATOM 758 C C . PHE A 1 92 ? 10.459 6.488 -9.141 1.00 88.69 92 PHE A C 1
ATOM 760 O O . PHE A 1 92 ? 11.135 6.718 -10.147 1.00 88.69 92 PHE A O 1
ATOM 767 N N . LEU A 1 93 ? 10.923 5.723 -8.147 1.00 87.94 93 LEU A N 1
ATOM 768 C CA . LEU A 1 93 ? 12.238 5.071 -8.200 1.00 87.94 93 LEU A CA 1
ATOM 769 C C . LEU A 1 93 ? 12.337 4.077 -9.366 1.00 87.94 93 LEU A C 1
ATOM 771 O O . LEU A 1 93 ? 13.357 4.038 -10.061 1.00 87.94 93 LEU A O 1
ATOM 775 N N . VAL A 1 94 ? 11.277 3.307 -9.621 1.00 83.50 94 VAL A N 1
ATOM 776 C CA . VAL A 1 94 ? 11.207 2.381 -10.762 1.00 83.50 94 VAL A CA 1
ATOM 777 C C . VAL A 1 94 ? 11.278 3.142 -12.089 1.00 83.50 94 VAL A C 1
ATOM 779 O O . VAL A 1 94 ? 12.062 2.757 -12.960 1.00 83.50 94 VAL A O 1
ATOM 782 N N . VAL A 1 95 ? 10.531 4.242 -12.244 1.00 82.69 95 VAL A N 1
ATOM 783 C CA . VAL A 1 95 ? 10.607 5.119 -13.430 1.00 82.69 95 VAL A CA 1
ATOM 784 C C . VAL A 1 95 ? 12.029 5.633 -13.624 1.00 82.69 95 VAL A C 1
ATOM 786 O O . VAL A 1 95 ? 12.594 5.509 -14.711 1.00 82.69 95 VAL A O 1
ATOM 789 N N . HIS A 1 96 ? 12.632 6.168 -12.563 1.00 84.50 96 HIS A N 1
ATOM 790 C CA . HIS A 1 96 ? 13.976 6.728 -12.610 1.00 84.50 96 HIS A CA 1
ATOM 791 C C . HIS A 1 96 ? 15.014 5.687 -13.051 1.00 84.50 96 HIS A C 1
ATOM 793 O O . HIS A 1 96 ? 15.852 5.969 -13.907 1.00 84.50 96 HIS A O 1
ATOM 799 N N . ARG A 1 97 ? 14.944 4.460 -12.527 1.00 83.00 97 ARG A N 1
ATOM 800 C CA . ARG A 1 97 ? 15.837 3.362 -12.931 1.00 83.00 97 ARG A CA 1
ATOM 801 C C . ARG A 1 97 ? 15.657 2.965 -14.394 1.00 83.00 97 ARG A C 1
ATOM 803 O O . ARG A 1 97 ? 16.661 2.777 -15.080 1.00 83.00 97 ARG A O 1
ATOM 810 N N . ARG A 1 98 ? 14.410 2.898 -14.882 1.00 79.00 98 ARG A N 1
ATOM 811 C CA . ARG A 1 98 ? 14.103 2.608 -16.296 1.00 79.00 98 ARG A CA 1
ATOM 812 C C . ARG A 1 98 ? 14.707 3.658 -17.227 1.00 79.00 98 ARG A C 1
ATOM 814 O O . ARG A 1 98 ? 15.374 3.295 -18.187 1.00 79.00 98 ARG A O 1
ATOM 821 N N . VAL A 1 99 ? 14.528 4.944 -16.919 1.00 81.88 99 VAL A N 1
ATOM 822 C CA . VAL A 1 99 ? 15.074 6.053 -17.725 1.00 81.88 99 VAL A CA 1
ATOM 823 C C . VAL A 1 99 ? 16.605 6.017 -17.775 1.00 81.88 99 VAL A C 1
ATOM 825 O O . VAL A 1 99 ? 17.195 6.295 -18.815 1.00 81.88 99 VAL A O 1
ATOM 828 N N . ASN A 1 100 ? 17.252 5.634 -16.673 1.00 84.56 100 ASN A N 1
ATOM 829 C CA . ASN A 1 100 ? 18.711 5.561 -16.578 1.00 84.56 100 ASN A CA 1
ATOM 830 C C . ASN A 1 100 ? 19.308 4.208 -17.011 1.00 84.56 100 ASN A C 1
ATOM 832 O O . ASN A 1 100 ? 20.514 4.018 -16.868 1.00 84.56 100 ASN A O 1
ATOM 836 N N . ASN A 1 101 ? 18.502 3.277 -17.540 1.00 78.75 101 ASN A N 1
ATOM 837 C CA . ASN A 1 101 ? 18.923 1.923 -17.934 1.00 78.75 101 ASN A CA 1
ATOM 838 C C . ASN A 1 101 ? 19.687 1.170 -16.828 1.00 78.75 101 ASN A C 1
ATOM 840 O O . ASN A 1 101 ? 20.667 0.476 -17.094 1.00 78.75 101 ASN A O 1
ATOM 844 N N . ILE A 1 102 ? 19.258 1.330 -15.574 1.00 78.88 102 ILE A N 1
ATOM 845 C CA . ILE A 1 102 ? 19.839 0.601 -14.445 1.00 78.88 102 ILE A CA 1
ATOM 846 C C . ILE A 1 102 ? 19.255 -0.813 -14.442 1.00 78.88 102 ILE A C 1
ATOM 848 O O . ILE A 1 102 ? 18.035 -0.986 -14.353 1.00 78.88 102 ILE A O 1
ATOM 852 N N . ASP A 1 103 ? 20.130 -1.818 -14.524 1.00 66.25 103 ASP A N 1
ATOM 853 C CA . ASP A 1 103 ? 19.741 -3.227 -14.531 1.00 66.25 103 ASP A CA 1
ATOM 854 C C . ASP A 1 103 ? 18.854 -3.558 -13.330 1.00 66.25 103 ASP A C 1
ATOM 856 O O . ASP A 1 103 ? 19.198 -3.306 -12.173 1.00 66.25 103 ASP A O 1
ATOM 860 N N . SER A 1 104 ? 17.690 -4.135 -13.622 1.00 67.69 104 SER A N 1
ATOM 861 C CA . SER A 1 104 ? 16.716 -4.520 -12.611 1.00 67.69 104 SER A CA 1
ATOM 862 C C . SER A 1 104 ? 16.714 -6.048 -12.454 1.00 67.69 104 SER A C 1
ATOM 864 O O . SER A 1 104 ? 16.305 -6.757 -13.373 1.00 67.69 104 SER A O 1
ATOM 866 N N . PRO A 1 105 ? 17.157 -6.582 -11.303 1.00 61.19 105 PRO A N 1
ATOM 867 C CA . PRO A 1 105 ? 17.394 -8.014 -11.101 1.00 61.19 105 PRO A CA 1
ATOM 868 C C . PRO A 1 105 ? 16.168 -8.916 -11.299 1.00 61.19 105 PRO A C 1
ATOM 870 O O . PRO A 1 105 ? 16.327 -10.079 -11.660 1.00 61.19 105 PRO A O 1
ATOM 873 N N . PHE A 1 106 ? 14.957 -8.398 -11.064 1.00 63.66 106 PHE A N 1
ATOM 874 C CA . PHE A 1 106 ? 13.701 -9.13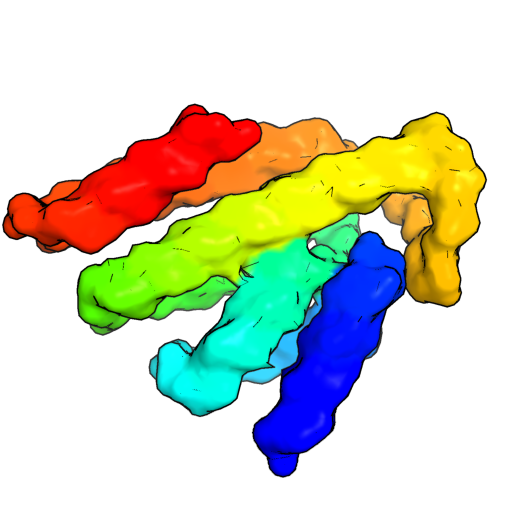5 -11.263 1.00 63.66 106 PHE A CA 1
ATOM 875 C C . PHE A 1 106 ? 12.802 -8.499 -12.326 1.00 63.66 106 PHE A C 1
ATOM 877 O O . PHE A 1 106 ? 11.842 -9.124 -12.774 1.00 63.66 106 PHE A O 1
ATOM 884 N N . LEU A 1 107 ? 13.123 -7.281 -12.764 1.00 56.75 107 LEU A N 1
ATOM 885 C CA . LEU A 1 107 ? 12.354 -6.551 -13.759 1.00 56.75 107 LEU A CA 1
ATOM 886 C C . LEU A 1 107 ? 13.134 -6.501 -15.075 1.00 56.75 107 LEU A C 1
ATOM 888 O O . LEU A 1 107 ? 13.581 -5.446 -15.510 1.00 56.75 107 LEU A O 1
ATOM 892 N N . GLN A 1 108 ? 13.123 -7.604 -15.822 1.00 52.59 108 GLN A N 1
ATOM 893 C CA . GLN A 1 108 ? 12.985 -7.473 -17.277 1.00 52.59 108 GLN A CA 1
ATOM 894 C C . GLN A 1 108 ? 11.546 -7.018 -17.592 1.00 52.59 108 GLN A C 1
ATOM 896 O O . GLN A 1 108 ? 10.824 -7.678 -18.333 1.00 52.59 108 GLN A O 1
ATOM 901 N N . CYS A 1 109 ? 11.081 -5.934 -16.955 1.00 49.62 109 CYS A N 1
ATOM 902 C CA . CYS A 1 109 ? 9.760 -5.371 -17.191 1.00 49.62 109 CYS A CA 1
ATOM 903 C C . CYS A 1 109 ? 9.761 -4.741 -18.577 1.00 49.62 109 CYS A C 1
ATOM 905 O O . CYS A 1 109 ? 9.963 -3.545 -18.745 1.00 49.62 109 CYS A O 1
ATOM 907 N N . THR A 1 110 ? 9.469 -5.575 -19.562 1.00 47.03 110 THR A N 1
ATOM 908 C CA . THR A 1 110 ? 9.064 -5.247 -20.933 1.00 47.03 110 THR A CA 1
ATOM 909 C C . THR A 1 110 ? 7.675 -4.595 -20.990 1.00 47.03 110 THR A C 1
ATOM 911 O O . THR A 1 110 ? 7.062 -4.493 -22.049 1.00 47.03 110 THR A O 1
ATOM 914 N N . ASN A 1 111 ? 7.153 -4.168 -19.840 1.00 54.09 111 ASN A N 1
ATOM 915 C CA . ASN A 1 111 ? 5.796 -3.698 -19.682 1.00 54.09 111 ASN A CA 1
ATOM 916 C C . ASN A 1 111 ? 5.686 -2.235 -20.121 1.00 54.09 111 ASN A C 1
ATOM 918 O O . ASN A 1 111 ? 6.047 -1.316 -19.386 1.00 54.09 111 ASN A O 1
ATOM 922 N N . ASN A 1 112 ? 5.134 -2.064 -21.322 1.00 57.84 112 ASN A N 1
ATOM 923 C CA . ASN A 1 112 ? 4.808 -0.801 -21.988 1.00 57.84 112 ASN A CA 1
ATOM 924 C C . ASN A 1 112 ? 3.607 -0.052 -21.373 1.00 57.84 112 ASN A C 1
ATOM 926 O O . ASN A 1 112 ? 3.009 0.776 -22.058 1.00 57.84 112 ASN A O 1
ATOM 930 N N . TRP A 1 113 ? 3.184 -0.361 -20.141 1.00 69.12 113 TRP A N 1
ATOM 931 C CA . TRP A 1 113 ? 2.073 0.381 -19.546 1.00 69.12 113 TRP A CA 1
ATOM 932 C C . TRP A 1 113 ? 2.524 1.789 -19.165 1.00 69.12 113 TRP A C 1
ATOM 934 O O . TRP A 1 113 ? 3.669 2.016 -18.759 1.00 69.12 113 TRP A O 1
ATOM 944 N N . ASP A 1 114 ? 1.615 2.738 -19.356 1.00 81.38 114 ASP A N 1
ATOM 945 C CA . ASP A 1 114 ? 1.880 4.151 -19.159 1.00 81.38 114 ASP A CA 1
ATOM 946 C C . ASP A 1 114 ? 1.989 4.443 -17.656 1.00 81.38 114 ASP A C 1
ATOM 948 O O . ASP A 1 114 ? 1.007 4.593 -16.922 1.00 81.38 114 ASP A O 1
ATOM 952 N N . ILE A 1 115 ? 3.234 4.473 -17.187 1.00 80.69 115 ILE A N 1
ATOM 953 C CA . ILE A 1 115 ? 3.549 4.685 -15.779 1.00 80.69 115 ILE A CA 1
ATOM 954 C C . ILE A 1 115 ? 3.193 6.092 -15.305 1.00 80.69 115 ILE A C 1
ATOM 956 O O . ILE A 1 115 ? 2.868 6.270 -14.135 1.00 80.69 115 ILE A O 1
ATOM 960 N N . THR A 1 116 ? 3.197 7.073 -16.209 1.00 83.25 116 THR A N 1
ATOM 961 C CA . THR A 1 116 ? 2.842 8.458 -15.891 1.00 83.25 116 THR A CA 1
ATOM 962 C C . THR A 1 116 ? 1.354 8.602 -15.604 1.00 83.25 116 THR A C 1
ATOM 964 O O . THR A 1 116 ? 0.992 9.073 -14.530 1.00 83.25 116 THR A O 1
ATOM 967 N N . THR A 1 117 ? 0.494 8.076 -16.474 1.00 87.69 117 THR A N 1
ATOM 968 C CA . THR A 1 117 ? -0.965 8.085 -16.253 1.00 87.69 117 THR A CA 1
ATOM 969 C C . THR A 1 117 ? -1.376 7.292 -15.014 1.00 87.69 117 THR A C 1
ATOM 971 O O . THR A 1 117 ? -2.305 7.668 -14.301 1.00 87.69 117 THR A O 1
ATOM 974 N N . THR A 1 118 ? -0.661 6.209 -14.706 1.00 89.25 118 THR A N 1
ATOM 975 C CA . THR A 1 118 ? -0.912 5.426 -13.490 1.00 89.25 118 THR A CA 1
ATOM 976 C C . THR A 1 118 ? -0.497 6.191 -12.237 1.00 89.25 118 THR A C 1
ATOM 978 O O . THR A 1 118 ? -1.221 6.149 -11.248 1.00 89.25 118 THR A O 1
ATOM 981 N N . LEU A 1 119 ? 0.640 6.896 -12.255 1.00 90.25 119 LEU A N 1
ATOM 982 C CA . LEU A 1 119 ? 1.056 7.748 -11.137 1.00 90.25 119 LEU A CA 1
ATOM 983 C C . LEU A 1 119 ? 0.035 8.861 -10.881 1.00 90.25 119 LEU A C 1
ATOM 985 O O . LEU A 1 119 ? -0.335 9.080 -9.729 1.00 90.25 119 LEU A O 1
ATOM 989 N N . GLU A 1 120 ? -0.452 9.516 -11.936 1.00 92.19 120 GLU A N 1
ATOM 990 C CA . GLU A 1 120 ? -1.517 10.524 -11.844 1.00 92.19 120 GLU A CA 1
ATOM 991 C C . GLU A 1 120 ? -2.793 9.930 -11.229 1.00 92.19 120 GLU A C 1
ATOM 993 O O . GLU A 1 120 ? -3.290 10.440 -10.227 1.00 92.19 120 GL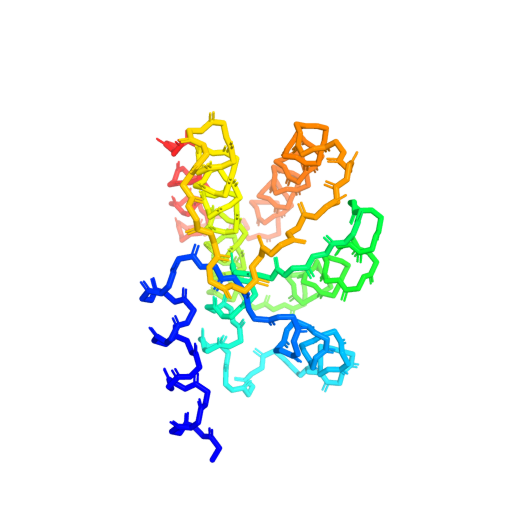U A O 1
ATOM 998 N N . SER A 1 121 ? -3.260 8.794 -11.755 1.00 95.06 121 SER A N 1
ATOM 999 C CA . SER A 1 121 ? -4.479 8.123 -11.278 1.00 95.06 121 SER A CA 1
ATOM 1000 C C . SER A 1 121 ? -4.351 7.624 -9.832 1.00 95.06 121 SER A C 1
ATOM 1002 O O . SER A 1 121 ? -5.293 7.715 -9.044 1.00 95.06 121 SER A O 1
ATOM 1004 N N . LEU A 1 122 ? -3.177 7.110 -9.449 1.00 95.00 122 LEU A N 1
ATOM 1005 C CA . LEU A 1 122 ? -2.899 6.670 -8.082 1.00 95.00 122 LEU A CA 1
ATOM 1006 C C . LEU A 1 122 ? -2.845 7.858 -7.119 1.00 95.00 122 LEU A C 1
ATOM 1008 O O . LEU A 1 122 ? -3.369 7.766 -6.013 1.00 95.00 122 LEU A O 1
ATOM 1012 N N . THR A 1 123 ? -2.247 8.972 -7.538 1.00 95.25 123 THR A N 1
ATOM 1013 C CA . THR A 1 123 ? -2.194 10.199 -6.735 1.00 95.25 123 THR A CA 1
ATOM 1014 C C . THR A 1 123 ? -3.602 10.731 -6.498 1.00 95.25 123 THR A C 1
ATOM 1016 O O . THR A 1 123 ? -3.978 10.933 -5.346 1.00 95.25 123 THR A O 1
ATOM 1019 N N . GLU A 1 124 ? -4.420 10.843 -7.550 1.00 96.56 124 GLU A N 1
ATOM 1020 C CA . GLU A 1 124 ? -5.820 11.267 -7.435 1.00 96.56 124 GLU A CA 1
ATOM 1021 C C . GLU A 1 124 ? -6.610 10.351 -6.484 1.00 96.56 124 GLU A C 1
ATOM 1023 O O . GLU A 1 124 ? -7.355 10.825 -5.623 1.00 96.56 124 GLU A O 1
ATOM 1028 N N . PHE A 1 125 ? -6.407 9.034 -6.573 1.00 97.12 125 PHE A N 1
ATOM 1029 C CA . PHE A 1 125 ? -7.025 8.084 -5.649 1.00 97.12 125 PHE A CA 1
ATOM 1030 C C . PHE A 1 125 ? -6.629 8.351 -4.185 1.00 97.12 125 PHE A C 1
ATOM 1032 O O . PHE A 1 125 ? -7.494 8.368 -3.303 1.00 97.12 125 PHE A O 1
ATOM 1039 N N . VAL A 1 126 ? -5.341 8.582 -3.905 1.00 96.94 126 VAL A N 1
ATOM 1040 C CA . VAL A 1 126 ? -4.868 8.870 -2.539 1.00 96.94 126 VAL A CA 1
ATOM 1041 C C . VAL A 1 126 ? -5.418 10.201 -2.036 1.00 96.94 126 VAL A C 1
ATOM 1043 O O . VAL A 1 126 ? -5.863 10.271 -0.891 1.00 96.94 126 VAL A O 1
ATOM 1046 N N . GLU A 1 127 ? -5.474 11.233 -2.876 1.00 96.75 127 GLU A N 1
ATOM 1047 C CA . GLU A 1 127 ? -6.074 12.525 -2.527 1.00 96.75 127 GLU A CA 1
ATOM 1048 C C . GLU A 1 127 ? -7.548 12.376 -2.132 1.00 96.75 127 GLU A C 1
ATOM 1050 O O . GLU A 1 127 ? -7.983 12.894 -1.097 1.00 96.75 127 GLU A O 1
ATOM 1055 N N . GLN A 1 128 ? -8.322 11.613 -2.908 1.00 97.00 128 GLN A N 1
ATOM 1056 C CA . GLN A 1 128 ? -9.716 11.310 -2.581 1.00 97.00 128 GLN A CA 1
ATOM 1057 C C . GLN A 1 128 ? -9.829 10.563 -1.243 1.00 97.00 128 GLN A C 1
ATOM 1059 O O . GLN A 1 128 ? -10.719 10.866 -0.439 1.00 97.00 128 GLN A O 1
ATOM 1064 N N . LEU A 1 129 ? -8.915 9.627 -0.972 1.00 96.56 129 LEU A N 1
ATOM 1065 C CA . LEU A 1 129 ? -8.871 8.870 0.278 1.00 96.56 129 LEU A CA 1
ATOM 1066 C C . LEU A 1 129 ? -8.518 9.758 1.481 1.00 96.56 129 LEU A C 1
ATOM 1068 O O . LEU A 1 129 ? -9.151 9.650 2.532 1.00 96.56 129 LEU A O 1
ATOM 1072 N N . VAL A 1 130 ? -7.572 10.684 1.321 1.00 96.38 130 VAL A N 1
ATOM 1073 C CA . VAL A 1 130 ? -7.200 11.682 2.336 1.00 96.38 130 VAL A CA 1
ATOM 1074 C C . VAL A 1 130 ? -8.389 12.585 2.661 1.00 96.38 130 VAL A C 1
ATOM 1076 O O . VAL A 1 130 ? -8.756 12.737 3.830 1.00 96.38 130 VAL A O 1
ATOM 1079 N N . VAL A 1 131 ? -9.060 13.130 1.640 1.00 96.00 131 VAL A N 1
ATOM 1080 C CA . VAL A 1 131 ? -10.269 13.952 1.822 1.00 96.00 131 VAL A CA 1
ATOM 1081 C C . VAL A 1 131 ? -11.368 13.160 2.533 1.00 96.00 131 VAL A C 1
ATOM 1083 O O . VAL A 1 131 ? -12.045 13.696 3.416 1.00 96.00 131 VAL A O 1
ATOM 1086 N N . LEU A 1 132 ? -11.550 11.886 2.182 1.00 96.25 132 LEU A N 1
ATOM 1087 C CA . LEU A 1 132 ? -12.497 10.999 2.852 1.00 96.25 132 LEU A CA 1
ATOM 1088 C C . LEU A 1 132 ? -12.118 10.773 4.323 1.00 96.25 132 LEU A C 1
ATOM 1090 O O . LEU A 1 132 ? -12.979 10.900 5.194 1.00 96.25 132 LEU A O 1
ATOM 1094 N N . GLY A 1 133 ? -10.843 10.514 4.615 1.00 95.19 133 GLY A N 1
ATOM 1095 C CA . GLY A 1 133 ? -10.321 10.343 5.972 1.00 95.19 133 GLY A CA 1
ATOM 1096 C C . GLY A 1 133 ? -10.600 11.546 6.862 1.00 95.19 133 GLY A C 1
ATOM 1097 O O . GLY A 1 133 ? -11.163 11.393 7.944 1.00 95.19 133 GLY A O 1
ATOM 1098 N N . LEU A 1 134 ? -10.304 12.749 6.369 1.00 94.50 134 LEU A N 1
ATOM 1099 C CA . LEU A 1 134 ? -10.555 14.006 7.083 1.00 94.50 134 LEU A CA 1
ATOM 1100 C C . LEU A 1 134 ? -12.050 14.256 7.346 1.00 94.50 134 LEU A C 1
ATOM 1102 O O . LEU A 1 134 ? -12.415 14.896 8.335 1.00 94.50 134 LEU A O 1
ATOM 1106 N N . ARG A 1 135 ? -12.936 13.761 6.471 1.00 94.38 135 ARG A N 1
ATOM 1107 C CA . ARG A 1 135 ? -14.395 13.861 6.652 1.00 94.38 135 ARG A CA 1
ATOM 1108 C C . ARG A 1 135 ? -14.923 12.882 7.695 1.00 94.38 135 ARG A C 1
ATOM 1110 O O . ARG A 1 135 ? -15.827 13.254 8.450 1.00 94.38 135 ARG A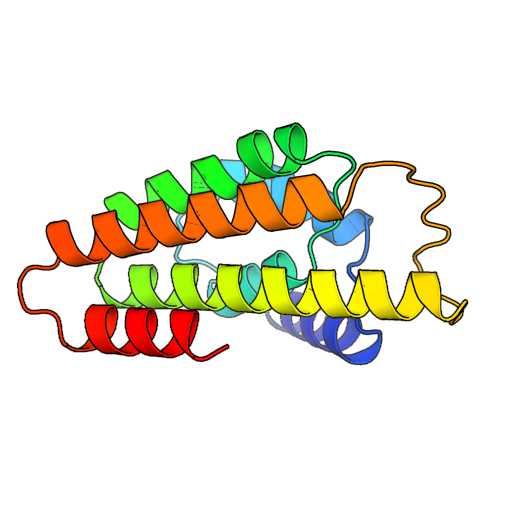 O 1
ATOM 1117 N N . LEU A 1 136 ? -14.405 11.654 7.692 1.00 93.94 136 LEU A N 1
ATOM 1118 C CA . LEU A 1 136 ? -14.797 10.594 8.622 1.00 93.94 136 LEU A CA 1
ATOM 1119 C C . LEU A 1 136 ? -14.283 10.897 10.035 1.00 93.94 136 LEU A C 1
ATOM 1121 O O . LEU A 1 136 ? -15.067 10.914 10.982 1.00 93.94 136 LEU A O 1
ATOM 1125 N N . GLU A 1 137 ? -13.001 11.234 10.162 1.00 91.75 137 GLU A N 1
ATOM 1126 C CA . GLU A 1 137 ? -12.323 11.460 11.442 1.00 91.75 137 GLU A CA 1
ATOM 1127 C C . GLU A 1 137 ? -12.321 12.939 11.834 1.00 91.75 137 GLU A C 1
ATOM 1129 O O . GLU A 1 137 ? -11.293 13.625 11.870 1.00 91.75 137 GLU A O 1
ATOM 1134 N N . ARG A 1 138 ? -13.513 13.470 12.125 1.00 81.50 138 ARG A N 1
ATOM 1135 C CA . ARG A 1 138 ? -13.674 14.882 12.495 1.00 81.50 138 ARG A CA 1
ATOM 1136 C C . ARG A 1 138 ? -12.833 15.203 13.736 1.00 81.50 138 ARG A C 1
ATOM 1138 O O . ARG A 1 138 ? -13.200 14.816 14.841 1.00 81.50 138 ARG A O 1
ATOM 1145 N N . ARG A 1 139 ? -11.794 16.030 13.548 1.00 84.69 139 ARG A N 1
ATOM 1146 C CA . ARG A 1 139 ? -10.830 16.509 14.567 1.00 84.69 139 ARG A CA 1
ATOM 1147 C C . ARG A 1 139 ? -9.699 15.536 14.926 1.00 84.69 139 ARG A C 1
ATOM 1149 O O . ARG A 1 139 ? -9.015 15.784 15.918 1.00 84.69 139 ARG A O 1
ATOM 1156 N N . SER A 1 140 ? -9.455 14.490 14.138 1.00 91.62 140 SER A N 1
ATOM 1157 C CA . SER A 1 140 ? -8.244 13.686 14.323 1.00 91.62 140 SER A CA 1
ATOM 1158 C C . SER A 1 140 ? -7.009 14.470 13.875 1.00 91.62 140 SER A C 1
ATOM 1160 O O . SER A 1 140 ? -6.866 14.819 12.703 1.00 91.62 140 SER A O 1
ATOM 1162 N N . TYR A 1 141 ? -6.107 14.753 14.819 1.00 93.19 141 TYR A N 1
ATOM 1163 C CA . TYR A 1 141 ? -4.799 15.334 14.505 1.00 93.19 141 TYR A CA 1
ATOM 1164 C C . TYR A 1 141 ? -3.915 14.340 13.742 1.00 93.19 141 TYR A C 1
ATOM 1166 O O . TYR A 1 141 ? -3.109 14.764 12.924 1.00 93.19 141 TYR A O 1
ATOM 1174 N N . LEU A 1 142 ? -4.094 13.033 13.965 1.00 94.44 142 LEU A N 1
ATOM 1175 C CA . LEU A 1 142 ? -3.298 11.993 13.312 1.00 94.44 142 LEU A CA 1
ATOM 1176 C C . LEU A 1 142 ? -3.550 11.969 11.805 1.00 94.44 142 LEU A C 1
ATOM 1178 O O . LEU A 1 142 ? -2.610 12.106 11.030 1.00 94.44 142 LEU A O 1
ATOM 1182 N N . VAL A 1 143 ? -4.820 11.893 11.393 1.00 93.38 143 VAL A N 1
ATOM 1183 C CA . VAL A 1 143 ? -5.182 11.892 9.966 1.00 93.38 143 VAL A CA 1
ATOM 1184 C C . VAL A 1 143 ? -4.798 13.212 9.297 1.00 93.38 143 VAL A C 1
ATOM 1186 O O . VAL A 1 143 ? -4.375 13.211 8.146 1.00 93.38 143 VAL A O 1
ATOM 1189 N N . LEU A 1 144 ? -4.904 14.338 10.013 1.00 94.94 144 LEU A N 1
ATOM 1190 C CA . LEU A 1 144 ? -4.453 15.633 9.503 1.00 94.94 144 LEU A CA 1
ATOM 1191 C C . LEU A 1 144 ? -2.934 15.678 9.306 1.00 94.94 144 LEU A C 1
ATOM 1193 O O . LEU A 1 144 ? -2.485 16.141 8.264 1.00 94.94 144 LEU A O 1
ATOM 1197 N N . SER A 1 145 ? -2.161 15.212 10.288 1.00 95.69 145 SER A N 1
ATOM 1198 C CA . SER A 1 145 ? -0.701 15.154 10.192 1.00 95.69 145 SER A CA 1
ATOM 1199 C C . SER A 1 145 ? -0.275 14.266 9.029 1.00 95.69 145 SER A C 1
ATOM 1201 O O . SER A 1 145 ? 0.509 14.702 8.200 1.00 95.69 145 SER A O 1
ATOM 1203 N N . GLU A 1 146 ? -0.853 13.069 8.903 1.00 95.75 146 GLU A N 1
ATOM 1204 C CA . GLU A 1 146 ? -0.516 12.154 7.807 1.00 95.75 146 GLU A CA 1
ATOM 1205 C C . GLU A 1 146 ? -0.920 12.723 6.435 1.00 95.75 146 GLU A C 1
ATOM 1207 O O . GLU A 1 146 ? -0.212 12.533 5.450 1.00 95.75 146 GLU A O 1
ATOM 1212 N N . ALA A 1 147 ? -2.037 13.454 6.357 1.00 94.00 147 ALA A N 1
ATOM 1213 C CA . ALA A 1 147 ? -2.437 14.153 5.139 1.00 94.00 147 ALA A CA 1
ATOM 1214 C C . ALA A 1 147 ? -1.415 15.224 4.732 1.00 94.00 147 ALA A C 1
ATOM 1216 O O . ALA A 1 147 ? -1.068 15.319 3.558 1.00 94.00 147 ALA A O 1
ATOM 1217 N N . LEU A 1 148 ? -0.922 16.020 5.685 1.00 94.19 148 LEU A N 1
ATOM 1218 C CA . LEU A 1 148 ? 0.125 17.011 5.422 1.00 94.19 148 LEU A CA 1
ATOM 1219 C C . LEU A 1 148 ? 1.419 16.326 4.975 1.00 94.19 148 LEU A C 1
ATOM 1221 O O . LEU A 1 148 ? 1.957 16.680 3.929 1.00 94.19 148 LEU A O 1
ATOM 1225 N N . ASP A 1 149 ? 1.834 15.275 5.684 1.00 94.25 149 ASP A N 1
ATOM 1226 C CA . ASP A 1 149 ? 3.017 14.482 5.344 1.00 94.25 149 ASP A CA 1
ATOM 1227 C C . ASP A 1 149 ? 2.915 13.822 3.956 1.00 94.25 149 ASP A C 1
ATOM 1229 O O . ASP A 1 149 ? 3.934 13.422 3.389 1.00 94.25 149 ASP A O 1
ATOM 1233 N N . PHE A 1 150 ? 1.706 13.623 3.420 1.00 93.25 150 PHE A N 1
ATOM 1234 C CA . PHE A 1 150 ? 1.493 13.165 2.047 1.00 93.25 150 PHE A CA 1
ATOM 1235 C C . PHE A 1 150 ? 1.765 14.271 1.025 1.00 93.25 150 PHE A C 1
ATOM 1237 O O . PHE A 1 150 ? 2.505 14.031 0.078 1.00 93.25 150 PHE A O 1
ATOM 1244 N N . TYR A 1 151 ? 1.230 15.475 1.232 1.00 91.44 151 TYR A N 1
ATOM 1245 C CA . TYR A 1 151 ? 1.398 16.596 0.298 1.00 91.44 151 TYR A CA 1
ATOM 1246 C C . TYR A 1 151 ? 2.775 17.274 0.357 1.00 91.44 151 TYR A C 1
ATOM 1248 O O . TYR A 1 151 ? 3.116 18.034 -0.547 1.00 91.44 151 TYR A O 1
ATOM 1256 N N . GLU A 1 152 ? 3.558 17.041 1.410 1.00 89.62 152 GLU A N 1
ATOM 1257 C CA . GLU A 1 152 ? 4.945 17.519 1.504 1.00 89.62 152 GLU A CA 1
ATOM 1258 C C . GLU A 1 152 ? 5.943 16.697 0.667 1.00 89.62 152 GLU A C 1
ATOM 1260 O O . GLU A 1 152 ? 7.075 17.145 0.472 1.00 89.62 152 GLU A O 1
ATOM 1265 N N . THR A 1 153 ? 5.547 15.505 0.204 1.00 69.62 153 THR A N 1
ATOM 1266 C CA . THR A 1 153 ? 6.404 14.568 -0.548 1.00 69.62 153 THR A CA 1
ATOM 1267 C C . THR A 1 153 ? 6.295 14.801 -2.051 1.00 69.62 153 THR A C 1
ATOM 1269 O O . THR A 1 153 ? 7.351 14.750 -2.722 1.00 69.62 153 THR A O 1
#